Protein AF-A0A8R1IJ12-F1 (afdb_monomer_lite)

Sequence (100 aa):
MRITCNLRETVARVQKLIKNDFNIVTIDQFKINVKAGNGGPGLARYNGVGGTGGNVYFVAKPSMAFIDIKKELNSKMRIRAQNGDSSSKTSLLGSNGKHE

pLDDT: mean 88.58, std 6.25, range [62.44, 96.75]

Structure (mmCIF, N/CA/C/O backbone):
data_AF-A0A8R1IJ12-F1
#
_entry.id   AF-A0A8R1IJ12-F1
#
loop_
_atom_site.group_PDB
_atom_site.id
_atom_site.type_symbol
_atom_site.label_atom_id
_atom_site.label_alt_id
_atom_site.label_comp_id
_atom_site.label_asym_id
_atom_site.label_entity_id
_atom_site.label_seq_id
_atom_site.pdbx_PDB_ins_code
_atom_site.Cartn_x
_atom_site.Cartn_y
_atom_site.Cartn_z
_atom_site.occupancy
_atom_site.B_iso_or_equiv
_atom_site.auth_seq_id
_atom_site.auth_comp_id
_atom_site.auth_asym_id
_atom_site.auth_atom_id
_atom_site.pdbx_PDB_model_num
ATOM 1 N N . MET A 1 1 ? -25.405 -16.691 33.746 1.00 62.44 1 MET A N 1
ATOM 2 C CA . MET A 1 1 ? -24.194 -15.839 33.843 1.00 62.44 1 MET A CA 1
ATOM 3 C C . MET A 1 1 ? -23.304 -15.805 32.589 1.00 62.44 1 MET A C 1
ATOM 5 O O . MET A 1 1 ? -22.562 -14.849 32.444 1.00 62.44 1 MET A O 1
ATOM 9 N N . ARG A 1 2 ? -23.356 -16.775 31.657 1.00 68.31 2 ARG A N 1
ATOM 10 C CA . ARG A 1 2 ? -22.509 -16.753 30.436 1.00 68.31 2 ARG A CA 1
ATOM 11 C C . ARG A 1 2 ? -22.870 -15.652 29.426 1.00 68.31 2 ARG A C 1
ATOM 13 O O . ARG A 1 2 ? -21.983 -15.055 28.832 1.00 68.31 2 ARG A O 1
ATOM 20 N N . ILE A 1 3 ? -24.160 -15.349 29.273 1.00 70.75 3 ILE A N 1
ATOM 21 C CA . ILE A 1 3 ? -24.655 -14.353 28.304 1.00 70.75 3 ILE A CA 1
ATOM 22 C C . ILE A 1 3 ? -24.121 -12.950 28.634 1.00 70.75 3 ILE A C 1
ATOM 24 O O . ILE A 1 3 ? -23.655 -12.238 27.752 1.00 70.75 3 ILE A O 1
ATOM 28 N N . THR A 1 4 ? -24.104 -12.587 29.918 1.00 80.38 4 THR A N 1
ATOM 29 C CA . THR A 1 4 ? -23.571 -11.307 30.407 1.00 80.38 4 THR A CA 1
ATOM 30 C C . THR A 1 4 ? -22.064 -11.167 30.185 1.00 80.38 4 THR A C 1
ATOM 32 O O . THR A 1 4 ? -21.599 -10.079 29.860 1.00 80.38 4 THR A O 1
ATOM 35 N N . CYS A 1 5 ? -21.300 -12.256 30.309 1.00 78.25 5 CYS A N 1
ATOM 36 C CA . CYS A 1 5 ? -19.860 -12.255 30.037 1.00 78.25 5 CYS A CA 1
ATOM 37 C C . CYS A 1 5 ? -19.573 -12.050 28.544 1.00 78.25 5 CYS A C 1
ATOM 39 O O . CYS A 1 5 ? -18.817 -11.149 28.191 1.00 78.25 5 CYS A O 1
ATOM 41 N N . ASN A 1 6 ? -20.257 -12.800 27.673 1.00 85.75 6 ASN A N 1
ATOM 42 C CA . ASN A 1 6 ? -20.105 -12.676 26.219 1.00 85.75 6 ASN A CA 1
ATOM 43 C C . ASN A 1 6 ? -20.475 -11.274 25.720 1.00 85.75 6 ASN A C 1
ATOM 45 O O . ASN A 1 6 ? -19.791 -10.706 24.867 1.00 85.75 6 ASN A O 1
ATOM 49 N N . LEU A 1 7 ? -21.547 -10.694 26.265 1.00 85.50 7 LEU A N 1
ATOM 50 C CA . LEU A 1 7 ? -21.977 -9.348 25.902 1.00 85.50 7 LEU A CA 1
ATOM 51 C C . LEU A 1 7 ? -20.912 -8.311 26.287 1.00 85.50 7 LEU A C 1
ATOM 53 O O . LEU A 1 7 ? -20.554 -7.463 25.474 1.00 85.50 7 LEU A O 1
ATOM 57 N N . ARG A 1 8 ? -20.343 -8.429 27.493 1.00 87.12 8 ARG A N 1
ATOM 58 C CA . ARG A 1 8 ? -19.282 -7.539 27.985 1.00 87.12 8 ARG A CA 1
ATOM 59 C C . ARG A 1 8 ? -18.006 -7.638 27.147 1.00 87.12 8 ARG A C 1
ATOM 61 O O . ARG A 1 8 ? -17.422 -6.610 26.820 1.00 87.12 8 ARG A O 1
ATOM 68 N N . GLU A 1 9 ? -17.599 -8.845 26.760 1.00 87.81 9 GLU A N 1
ATOM 69 C CA . GLU A 1 9 ? -16.453 -9.057 25.864 1.00 87.81 9 GLU A CA 1
ATOM 70 C C . GLU A 1 9 ? -16.687 -8.462 24.473 1.00 87.81 9 GLU A C 1
ATOM 72 O O . GLU A 1 9 ? -15.787 -7.852 23.893 1.00 87.81 9 GLU A O 1
ATOM 77 N N . THR A 1 10 ? -17.906 -8.600 23.951 1.00 86.75 10 THR A N 1
ATOM 78 C CA . THR A 1 10 ? -18.280 -8.047 22.646 1.00 86.75 10 THR A CA 1
ATOM 79 C C . THR A 1 10 ? -18.238 -6.523 22.677 1.00 86.75 10 THR A C 1
ATOM 81 O O . THR A 1 10 ? -17.599 -5.917 21.821 1.00 86.75 10 THR A O 1
ATOM 84 N N . VAL A 1 11 ? -18.832 -5.900 23.700 1.00 87.56 11 VAL A N 1
ATOM 85 C CA . VAL A 1 11 ? -18.798 -4.442 23.894 1.00 87.56 11 VAL A CA 1
ATOM 86 C C . VAL A 1 11 ? -17.360 -3.941 24.028 1.00 87.56 11 VAL A C 1
ATOM 88 O O . VAL A 1 11 ? -16.985 -3.009 23.324 1.00 87.56 11 VAL A O 1
ATOM 91 N N . ALA A 1 12 ? -16.521 -4.607 24.828 1.00 86.06 12 ALA A N 1
ATOM 92 C CA . ALA A 1 12 ? -15.112 -4.240 24.971 1.00 86.06 12 ALA A CA 1
ATOM 93 C C . ALA A 1 12 ? -14.339 -4.349 23.644 1.00 86.06 12 ALA A C 1
ATOM 95 O O . ALA A 1 12 ? -13.499 -3.502 23.331 1.00 86.06 12 ALA A O 1
ATOM 96 N N . ARG A 1 13 ? -14.634 -5.370 22.827 1.00 85.81 13 ARG A N 1
ATOM 97 C CA . ARG A 1 13 ? -14.035 -5.530 21.495 1.00 85.81 13 ARG A CA 1
ATOM 98 C C . ARG A 1 13 ? -14.462 -4.403 20.552 1.00 85.81 13 ARG A C 1
ATOM 100 O O . ARG A 1 13 ? -13.611 -3.868 19.847 1.00 85.81 13 ARG A O 1
ATOM 107 N N . VAL A 1 14 ? -15.738 -4.019 20.560 1.00 85.88 14 VAL A N 1
ATOM 108 C CA . VAL A 1 14 ? -16.253 -2.912 19.736 1.00 85.88 14 VAL A CA 1
ATOM 109 C C . VAL A 1 14 ? -15.673 -1.571 20.193 1.00 85.88 14 VAL A C 1
ATOM 111 O O . VAL A 1 14 ? -15.139 -0.835 19.368 1.00 85.88 14 VAL A O 1
ATOM 114 N N . GLN A 1 15 ? -15.659 -1.288 21.498 1.00 86.88 15 GLN A N 1
ATOM 115 C CA . GLN A 1 15 ? -15.043 -0.077 22.056 1.00 86.88 15 GLN A CA 1
ATOM 116 C C . GLN A 1 15 ? -13.563 0.034 21.670 1.00 86.88 15 GLN A C 1
ATOM 118 O O . GLN A 1 15 ? -13.098 1.108 21.289 1.00 86.88 15 GLN A O 1
ATOM 123 N N . LYS A 1 16 ? -12.831 -1.089 21.668 1.00 85.69 16 LYS A N 1
ATOM 124 C CA . LYS A 1 16 ? -11.437 -1.143 21.207 1.00 85.69 16 LYS A CA 1
ATOM 125 C C . LYS A 1 16 ? -11.285 -0.806 19.718 1.00 85.69 16 LYS A C 1
ATOM 127 O O . LYS A 1 16 ? -10.305 -0.159 19.355 1.00 85.69 16 LYS A O 1
ATOM 132 N N . LEU A 1 17 ? -12.229 -1.222 18.869 1.00 84.31 17 LEU A N 1
ATOM 133 C CA . LEU A 1 17 ? -12.230 -0.917 17.431 1.00 84.31 17 LEU A CA 1
ATOM 134 C C . LEU A 1 17 ? -12.617 0.531 17.130 1.00 84.31 17 LEU A C 1
ATOM 136 O O . LEU A 1 17 ? -12.096 1.118 16.189 1.00 84.31 17 LEU A O 1
ATOM 140 N N . ILE A 1 18 ? -13.504 1.122 17.925 1.00 85.62 18 ILE A N 1
ATOM 141 C CA . ILE A 1 18 ? -13.885 2.532 17.774 1.00 85.62 18 ILE A CA 1
ATOM 142 C C . ILE A 1 18 ? -12.830 3.449 18.415 1.00 85.62 18 ILE A C 1
ATOM 144 O O . ILE A 1 18 ? -12.670 4.594 17.996 1.00 85.62 18 ILE A O 1
ATOM 148 N N . LYS A 1 19 ? -12.075 2.940 19.402 1.00 84.31 19 LYS A N 1
ATOM 149 C CA . LYS A 1 19 ? -11.212 3.719 20.306 1.00 84.31 19 LYS A CA 1
ATOM 150 C C . LYS A 1 19 ? -11.974 4.843 21.010 1.00 84.31 19 LYS A C 1
ATOM 152 O O . LYS A 1 19 ? -11.467 5.952 21.161 1.00 84.31 19 LYS A O 1
ATOM 157 N N . ASN A 1 20 ? -13.204 4.547 21.420 1.00 84.44 20 ASN A N 1
ATOM 158 C CA . ASN A 1 20 ? -14.051 5.457 22.177 1.00 84.44 20 ASN A CA 1
ATOM 159 C C . ASN A 1 20 ? -14.840 4.671 23.228 1.00 84.44 20 ASN A C 1
ATOM 161 O O . ASN A 1 20 ? -15.503 3.685 22.899 1.00 84.44 20 ASN A O 1
ATOM 165 N N . ASP A 1 21 ? -14.801 5.141 24.472 1.00 81.44 21 ASP A N 1
ATOM 166 C CA . ASP A 1 21 ? -15.470 4.500 25.606 1.00 81.44 21 ASP A CA 1
ATOM 167 C C . ASP A 1 21 ? -16.999 4.588 25.493 1.00 81.44 21 ASP A C 1
ATOM 169 O O . ASP A 1 21 ? -17.711 3.667 25.896 1.00 81.44 21 ASP A O 1
ATOM 173 N N . PHE A 1 22 ? -17.519 5.644 24.857 1.00 82.56 22 PHE A N 1
ATOM 174 C CA . PHE A 1 22 ? -18.961 5.861 24.677 1.00 82.56 22 PHE A CA 1
ATOM 175 C C . PHE A 1 22 ? -19.560 5.126 23.475 1.00 82.56 22 PHE A C 1
ATOM 177 O O . PHE A 1 22 ? -20.742 5.293 23.185 1.00 82.56 22 PHE A O 1
ATOM 184 N N . ASN A 1 23 ? -18.768 4.321 22.758 1.00 81.56 23 ASN A N 1
ATOM 185 C CA . ASN A 1 23 ? -19.214 3.587 21.570 1.00 81.56 23 ASN A CA 1
ATOM 186 C C . ASN A 1 23 ? -19.744 4.495 20.434 1.00 81.56 23 ASN A C 1
ATOM 188 O O . ASN A 1 23 ? -20.515 4.058 19.583 1.00 81.56 23 ASN A O 1
ATOM 192 N N . ILE A 1 24 ? -19.331 5.768 20.425 1.00 85.12 24 ILE A N 1
ATOM 193 C CA . ILE A 1 24 ? -19.695 6.750 19.400 1.00 85.12 24 ILE A CA 1
ATOM 194 C C . ILE A 1 24 ? -18.630 6.730 18.306 1.00 85.12 24 ILE A C 1
ATOM 196 O O . ILE A 1 24 ? -17.456 7.016 18.566 1.00 85.12 24 ILE A O 1
ATOM 200 N N . VAL A 1 25 ? -19.050 6.431 17.077 1.00 84.44 25 VAL A N 1
ATOM 201 C CA . VAL A 1 25 ? -18.194 6.502 15.889 1.00 84.44 25 VAL A CA 1
ATOM 202 C C . VAL A 1 25 ? -18.008 7.967 15.503 1.00 84.44 25 VAL A C 1
ATOM 204 O O . VAL A 1 25 ? -18.958 8.648 15.132 1.00 84.44 25 VAL A O 1
ATOM 207 N N . THR A 1 26 ? -16.778 8.463 15.612 1.00 84.81 26 THR A N 1
ATOM 208 C CA . THR A 1 26 ? -16.433 9.859 15.291 1.00 84.81 26 THR A CA 1
ATOM 209 C C . THR A 1 26 ? -15.985 10.036 13.844 1.00 84.81 26 THR A C 1
ATOM 211 O O . THR A 1 26 ? -16.202 11.088 13.250 1.00 84.81 26 THR A O 1
ATOM 214 N N . ILE A 1 27 ? -15.350 9.009 13.275 1.00 84.06 27 ILE A N 1
ATOM 215 C CA . ILE A 1 27 ? -14.849 8.987 11.903 1.00 84.06 27 ILE A CA 1
ATOM 216 C C . ILE A 1 27 ? -15.253 7.654 11.288 1.00 84.06 27 ILE A C 1
ATOM 218 O O . ILE A 1 27 ? -14.786 6.606 11.724 1.00 84.06 27 ILE A O 1
ATOM 222 N N . ASP A 1 28 ? -16.095 7.726 10.266 1.00 84.69 28 ASP A N 1
ATOM 223 C CA . ASP A 1 28 ? -16.574 6.565 9.508 1.00 84.69 28 ASP A CA 1
ATOM 224 C C . ASP A 1 28 ? -16.029 6.556 8.070 1.00 84.69 28 ASP A C 1
ATOM 226 O O . ASP A 1 28 ? -15.818 5.518 7.451 1.00 84.69 28 ASP A O 1
ATOM 230 N N . GLN A 1 29 ? -15.723 7.741 7.534 1.00 86.88 29 GLN A N 1
ATOM 231 C CA . GLN A 1 29 ? -15.293 7.902 6.151 1.00 86.88 29 GLN A CA 1
ATOM 232 C C . GLN A 1 29 ? -13.840 8.350 6.072 1.00 86.88 29 GLN A C 1
ATOM 234 O O . GLN A 1 29 ? -13.421 9.309 6.723 1.00 86.88 29 GLN A O 1
ATOM 239 N N . PHE A 1 30 ? -13.079 7.684 5.207 1.00 86.69 30 PHE A N 1
ATOM 240 C CA . PHE A 1 30 ? -11.706 8.054 4.901 1.00 86.69 30 PHE A CA 1
ATOM 241 C C . PHE A 1 30 ? -11.523 8.132 3.388 1.00 86.69 30 PHE A C 1
ATOM 243 O O . PHE A 1 30 ? -11.875 7.209 2.657 1.00 86.69 30 PHE A O 1
ATOM 250 N N . LYS A 1 31 ? -10.973 9.248 2.907 1.00 88.75 31 LYS A N 1
ATOM 251 C CA . LYS A 1 31 ? -10.696 9.456 1.484 1.00 88.75 31 LYS A CA 1
ATOM 252 C C . LYS A 1 31 ? -9.191 9.439 1.260 1.00 88.75 31 LYS A C 1
ATOM 254 O O . LYS A 1 31 ? -8.467 10.242 1.843 1.00 88.75 31 LYS A O 1
ATOM 259 N N . ILE A 1 32 ? -8.741 8.543 0.390 1.00 90.94 32 ILE A N 1
ATOM 260 C CA . ILE A 1 32 ? -7.344 8.420 -0.026 1.00 90.94 32 ILE A CA 1
ATOM 261 C C . ILE A 1 32 ? -7.244 8.548 -1.540 1.00 90.94 32 ILE A C 1
ATOM 263 O O . ILE A 1 32 ? -8.140 8.137 -2.274 1.00 90.94 32 ILE A O 1
ATOM 267 N N . ASN A 1 33 ? -6.151 9.139 -2.007 1.00 93.38 33 ASN A N 1
ATOM 268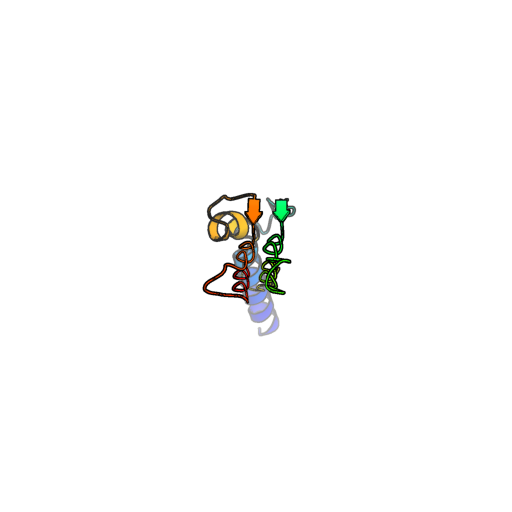 C CA . ASN A 1 33 ? -5.810 9.162 -3.419 1.00 93.38 33 ASN A CA 1
ATOM 269 C C . ASN A 1 33 ? -4.787 8.056 -3.677 1.00 93.38 33 ASN A C 1
ATOM 271 O O . ASN A 1 33 ? -3.685 8.080 -3.123 1.00 93.38 33 ASN A O 1
ATOM 275 N N . VAL A 1 34 ? -5.173 7.093 -4.505 1.00 94.31 34 VAL A N 1
ATOM 276 C CA . VAL A 1 34 ? -4.363 5.922 -4.817 1.00 94.31 34 VAL A CA 1
ATOM 277 C C . VAL A 1 34 ? -3.960 5.972 -6.280 1.00 94.31 34 VAL A C 1
ATOM 279 O O . VAL A 1 34 ? -4.790 6.235 -7.150 1.00 94.31 34 VAL A O 1
ATOM 282 N N . LYS A 1 35 ? -2.683 5.703 -6.557 1.00 95.31 35 LYS A N 1
ATOM 283 C CA . LYS A 1 35 ? -2.186 5.542 -7.921 1.00 95.31 35 LYS A CA 1
ATOM 284 C C . LYS A 1 35 ? -1.285 4.313 -8.021 1.00 95.31 35 LYS A C 1
ATOM 286 O O . LYS A 1 35 ? -0.318 4.196 -7.274 1.00 95.31 35 LYS A O 1
ATOM 291 N N . ALA A 1 36 ? -1.574 3.441 -8.982 1.00 95.88 36 ALA A N 1
ATOM 292 C CA . ALA A 1 36 ? -0.646 2.390 -9.381 1.00 95.88 36 ALA A CA 1
ATOM 293 C C . ALA A 1 36 ? 0.630 2.984 -10.006 1.00 95.88 36 ALA A C 1
ATOM 295 O O . ALA A 1 36 ? 0.660 4.145 -10.441 1.00 95.88 36 ALA A O 1
ATOM 296 N N . GLY A 1 37 ? 1.683 2.175 -10.043 1.00 96.06 37 GLY A N 1
ATOM 297 C CA . GLY A 1 37 ? 2.913 2.497 -10.740 1.00 96.06 37 GLY A CA 1
ATOM 298 C C . GLY A 1 37 ? 2.677 2.547 -12.244 1.00 96.06 37 GLY A C 1
ATOM 299 O O . GLY A 1 37 ? 1.916 1.756 -12.799 1.00 96.06 37 GLY A O 1
ATOM 300 N N . ASN A 1 38 ? 3.349 3.468 -12.923 1.00 96.31 38 ASN A N 1
ATOM 301 C CA . ASN A 1 38 ? 3.410 3.433 -14.377 1.00 96.31 38 ASN A CA 1
ATOM 302 C C . ASN A 1 38 ? 4.357 2.306 -14.822 1.00 96.31 38 ASN A C 1
ATOM 304 O O . ASN A 1 38 ? 5.340 2.020 -14.139 1.00 96.31 38 ASN A O 1
ATOM 308 N N . GLY A 1 39 ? 4.090 1.701 -15.980 1.00 95.88 39 GLY A N 1
ATOM 309 C CA . GLY A 1 39 ? 5.061 0.825 -16.635 1.00 95.88 39 GLY A CA 1
ATOM 310 C C . GLY A 1 39 ? 6.297 1.599 -17.096 1.00 95.88 39 GLY A C 1
ATOM 311 O O . GLY A 1 39 ? 6.206 2.781 -17.443 1.00 95.88 39 GLY A O 1
ATOM 312 N N . GLY A 1 40 ? 7.442 0.926 -17.087 1.00 95.56 40 GLY A N 1
ATOM 313 C CA . GLY A 1 40 ? 8.689 1.454 -17.613 1.00 95.56 40 GLY A CA 1
ATOM 314 C C . GLY A 1 40 ? 8.689 1.471 -19.146 1.00 95.56 40 GLY A C 1
ATOM 315 O O . GLY A 1 40 ? 8.073 0.609 -19.779 1.00 95.56 40 GLY A O 1
ATOM 316 N N . PRO A 1 41 ? 9.368 2.435 -19.784 1.00 94.06 41 PRO A N 1
ATOM 317 C CA . PRO A 1 41 ? 9.509 2.464 -21.232 1.00 94.06 41 PRO A CA 1
ATOM 318 C C . PRO A 1 41 ? 10.453 1.362 -21.737 1.00 94.06 41 PRO A C 1
ATOM 320 O O . PRO A 1 41 ? 11.517 1.101 -21.166 1.00 94.06 41 PRO A O 1
ATOM 323 N N . GLY A 1 42 ? 10.057 0.739 -22.846 1.00 94.00 42 GLY A N 1
ATOM 324 C CA . GLY A 1 42 ? 10.893 -0.176 -23.619 1.00 94.00 42 GLY A CA 1
ATOM 325 C C . GLY A 1 42 ? 11.915 0.550 -24.504 1.00 94.00 42 GLY A C 1
ATOM 326 O O . GLY A 1 42 ? 11.814 1.753 -24.749 1.00 94.00 42 GLY A O 1
ATOM 327 N N . LEU A 1 43 ? 12.884 -0.196 -25.032 1.00 94.06 43 LEU A N 1
ATOM 328 C CA . LEU A 1 43 ? 13.944 0.291 -25.911 1.00 94.06 43 LEU A CA 1
ATOM 329 C C . LEU A 1 43 ? 13.830 -0.412 -27.267 1.00 94.06 43 LEU A C 1
ATOM 331 O O . LEU A 1 43 ? 14.451 -1.448 -27.510 1.00 94.06 43 LEU A O 1
ATOM 335 N N . ALA A 1 44 ? 13.039 0.189 -28.162 1.00 92.06 44 ALA A N 1
ATOM 336 C CA . ALA A 1 44 ? 12.622 -0.404 -29.436 1.00 92.06 44 ALA A CA 1
ATOM 337 C C . ALA A 1 44 ? 13.786 -0.906 -30.305 1.00 92.06 44 ALA A C 1
ATOM 339 O O . ALA A 1 44 ? 13.703 -1.983 -30.882 1.00 92.06 44 ALA A O 1
ATOM 340 N N . ARG A 1 45 ? 14.908 -0.170 -30.347 1.00 93.31 45 ARG A N 1
ATOM 341 C CA . ARG A 1 45 ? 16.094 -0.546 -31.141 1.00 93.31 45 ARG A CA 1
ATOM 342 C C . ARG A 1 45 ? 16.649 -1.930 -30.778 1.00 93.31 45 ARG A C 1
ATOM 344 O O . ARG A 1 45 ? 17.249 -2.573 -31.632 1.00 93.31 45 ARG A O 1
ATOM 351 N N . TYR A 1 46 ? 16.481 -2.359 -29.530 1.00 91.06 46 TYR A N 1
ATOM 352 C CA . TYR A 1 46 ? 17.015 -3.623 -29.024 1.00 91.06 46 TYR A CA 1
ATOM 353 C C . TYR A 1 46 ? 15.912 -4.586 -28.565 1.00 91.06 46 TYR A C 1
ATOM 355 O O . TYR A 1 46 ? 16.198 -5.507 -27.807 1.00 91.06 46 TYR A O 1
ATOM 363 N N . ASN A 1 47 ? 14.658 -4.361 -28.981 1.00 90.94 47 ASN A N 1
ATOM 364 C CA . ASN A 1 47 ? 13.483 -5.083 -28.474 1.00 90.94 47 ASN A CA 1
ATOM 365 C C . ASN A 1 47 ? 13.409 -5.109 -26.934 1.00 90.94 47 ASN A C 1
ATOM 367 O O . ASN A 1 47 ? 12.925 -6.071 -26.343 1.00 90.94 47 ASN A O 1
ATOM 371 N N . GLY A 1 48 ? 13.915 -4.058 -26.279 1.00 93.25 48 GLY A N 1
ATOM 372 C CA . GLY A 1 48 ? 13.876 -3.946 -24.828 1.00 93.25 48 GLY A CA 1
ATOM 373 C C . GLY A 1 48 ? 12.449 -3.706 -24.343 1.00 93.25 48 GLY A C 1
ATOM 374 O O . GLY A 1 48 ? 11.738 -2.868 -24.902 1.00 93.25 48 GLY A O 1
ATOM 375 N N . VAL A 1 49 ? 12.041 -4.417 -23.297 1.00 95.44 49 VAL A N 1
ATOM 376 C CA . VAL A 1 49 ? 10.716 -4.328 -22.678 1.00 95.44 49 VAL A CA 1
ATOM 377 C C . VAL A 1 49 ? 10.882 -3.710 -21.297 1.00 95.44 49 VAL A C 1
ATOM 379 O O . VAL A 1 49 ? 11.654 -4.207 -20.480 1.00 95.44 49 VAL A O 1
ATOM 382 N N . GLY A 1 50 ? 10.187 -2.606 -21.033 1.00 95.12 50 GLY A N 1
ATOM 383 C CA . GLY A 1 50 ? 10.201 -1.987 -19.710 1.00 95.12 50 GLY A CA 1
ATOM 384 C C . GLY A 1 50 ? 9.406 -2.799 -18.687 1.00 95.12 50 GLY A C 1
ATOM 385 O O . GLY A 1 50 ? 8.534 -3.593 -19.042 1.00 95.12 50 GLY A O 1
ATOM 386 N N . GLY A 1 51 ? 9.723 -2.607 -17.410 1.00 95.88 51 GLY A N 1
ATOM 387 C CA . GLY A 1 51 ? 9.087 -3.349 -16.327 1.00 95.88 51 GLY A CA 1
ATOM 388 C C . GLY A 1 51 ? 7.643 -2.918 -16.091 1.00 95.88 51 GLY A C 1
ATOM 389 O O . GLY A 1 51 ? 7.243 -1.793 -16.402 1.00 95.88 51 GLY A O 1
ATOM 390 N N . THR A 1 52 ? 6.837 -3.791 -15.493 1.00 96.19 52 THR A N 1
ATOM 391 C CA . THR A 1 52 ? 5.465 -3.435 -15.113 1.00 96.19 52 THR A CA 1
ATOM 392 C C . THR A 1 52 ? 5.469 -2.499 -13.909 1.00 96.19 52 THR A C 1
ATOM 394 O O . THR A 1 52 ? 6.280 -2.655 -12.997 1.00 96.19 52 THR A O 1
ATOM 397 N N . GLY A 1 53 ? 4.536 -1.550 -13.864 1.00 96.12 53 GLY A N 1
ATOM 398 C CA . GLY A 1 53 ? 4.310 -0.744 -12.666 1.00 96.12 53 GLY A CA 1
ATOM 399 C C . GLY A 1 53 ? 3.745 -1.575 -11.513 1.00 96.12 53 GLY A C 1
ATOM 400 O O . GLY A 1 53 ? 3.079 -2.586 -11.733 1.00 96.12 53 GLY A O 1
ATOM 401 N N . GLY A 1 54 ? 4.018 -1.158 -10.279 1.00 96.75 54 GLY A N 1
ATOM 402 C CA . GLY A 1 54 ? 3.488 -1.815 -9.092 1.00 96.75 54 GLY A CA 1
ATOM 403 C C . GLY A 1 54 ? 1.985 -1.577 -8.903 1.00 96.75 54 GLY A C 1
ATOM 404 O O . GLY A 1 54 ? 1.448 -0.534 -9.281 1.00 96.75 54 GLY A O 1
ATOM 405 N N . ASN A 1 55 ? 1.310 -2.530 -8.263 1.00 96.12 55 ASN A N 1
ATOM 406 C CA . ASN A 1 55 ? -0.091 -2.419 -7.867 1.00 96.12 55 ASN A CA 1
ATOM 407 C C . ASN A 1 55 ? -0.223 -1.831 -6.461 1.00 96.12 55 ASN A C 1
ATOM 409 O O . ASN A 1 55 ? 0.725 -1.879 -5.677 1.00 96.12 55 ASN A O 1
ATOM 413 N N . VAL A 1 56 ? -1.414 -1.317 -6.151 1.00 95.19 56 VAL A N 1
ATOM 414 C CA . VAL A 1 56 ? -1.789 -0.944 -4.784 1.00 95.19 56 VAL A CA 1
ATOM 415 C C . VAL A 1 56 ? -2.884 -1.879 -4.296 1.00 95.19 56 VAL A C 1
ATOM 417 O O . VAL A 1 56 ? -3.885 -2.059 -4.994 1.00 95.19 56 VAL A O 1
ATOM 420 N N . TYR A 1 57 ? -2.714 -2.442 -3.103 1.00 93.88 57 TYR A N 1
ATOM 421 C CA . TYR A 1 57 ? -3.684 -3.347 -2.495 1.00 93.88 57 TYR A CA 1
ATOM 422 C C . TYR A 1 57 ? -4.326 -2.734 -1.253 1.00 93.88 57 TYR A C 1
ATOM 424 O O . TYR A 1 57 ? -3.689 -2.061 -0.448 1.00 93.88 57 TYR A O 1
ATOM 432 N N . PHE A 1 58 ? -5.613 -3.014 -1.068 1.00 89.94 58 PHE A N 1
ATOM 433 C CA . PHE A 1 58 ? -6.321 -2.690 0.162 1.00 89.94 58 PHE A CA 1
ATOM 434 C C . PHE A 1 58 ? -6.657 -3.985 0.897 1.00 89.94 58 PHE A C 1
ATOM 436 O O . PHE A 1 58 ? -7.463 -4.784 0.421 1.00 89.94 58 PHE A O 1
ATOM 443 N N . VAL A 1 59 ? -6.026 -4.198 2.053 1.00 90.44 59 VAL A N 1
ATOM 444 C CA . VAL A 1 59 ? -6.211 -5.406 2.865 1.00 90.44 59 VAL A CA 1
ATOM 445 C C . VAL A 1 59 ? -6.943 -5.049 4.151 1.00 90.44 59 VAL A C 1
ATOM 447 O O . VAL A 1 59 ? -6.424 -4.316 4.995 1.00 90.44 59 VAL A O 1
ATOM 450 N N . ALA A 1 60 ? -8.150 -5.590 4.315 1.00 87.19 60 ALA A N 1
ATOM 451 C CA . ALA A 1 60 ? -8.953 -5.377 5.510 1.00 87.19 60 ALA A CA 1
ATOM 452 C C . ALA A 1 60 ? -8.342 -6.111 6.715 1.00 87.19 60 ALA A C 1
ATOM 454 O O . ALA A 1 60 ? -8.135 -7.325 6.683 1.00 87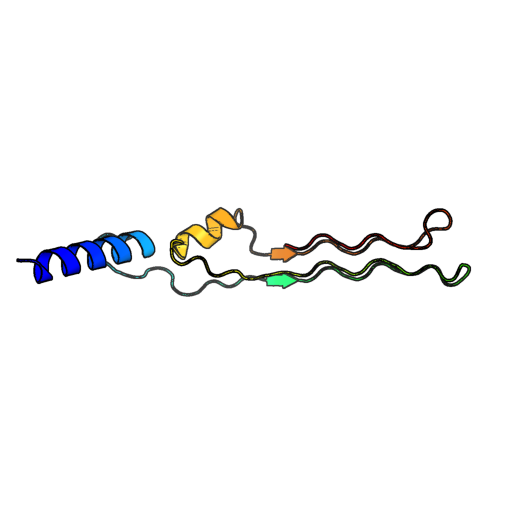.19 60 ALA A O 1
ATOM 455 N N . LYS A 1 61 ? -8.085 -5.374 7.800 1.00 88.12 61 LYS A N 1
ATOM 456 C CA . LYS A 1 61 ? -7.630 -5.928 9.081 1.00 88.12 61 LYS A CA 1
ATOM 457 C C . LYS A 1 61 ? -8.745 -5.763 10.119 1.00 88.12 61 LYS A C 1
ATOM 459 O O . LYS A 1 61 ? -9.031 -4.633 10.506 1.00 88.12 61 LYS A O 1
ATOM 464 N N . PRO A 1 62 ? -9.353 -6.851 10.623 1.00 83.44 62 PRO A N 1
ATOM 465 C CA . PRO A 1 62 ? -10.508 -6.768 11.522 1.00 83.44 62 PRO A CA 1
ATOM 466 C C . PRO A 1 62 ? -10.175 -6.192 12.904 1.00 83.44 62 PRO A C 1
ATOM 468 O O . PRO A 1 62 ? -11.076 -5.849 13.656 1.00 83.44 62 PRO A O 1
ATOM 471 N N . SER A 1 63 ? -8.893 -6.098 13.260 1.00 83.69 63 SER A N 1
ATOM 472 C CA . SER A 1 63 ? -8.416 -5.552 14.533 1.00 83.69 63 SER A CA 1
ATOM 473 C C . SER A 1 6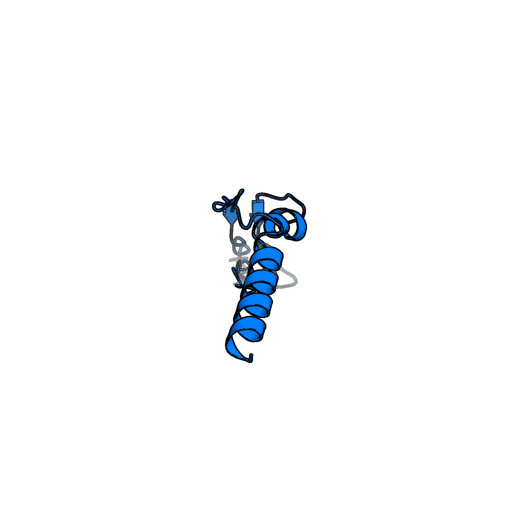3 ? -8.078 -4.059 14.484 1.00 83.69 63 SER A C 1
ATOM 475 O O . SER A 1 63 ? -7.596 -3.522 15.481 1.00 83.69 63 SER A O 1
ATOM 477 N N . MET A 1 64 ? -8.246 -3.406 13.332 1.00 85.44 64 MET A N 1
ATOM 478 C CA . MET A 1 64 ? -7.773 -2.047 13.094 1.00 85.44 64 MET A CA 1
ATO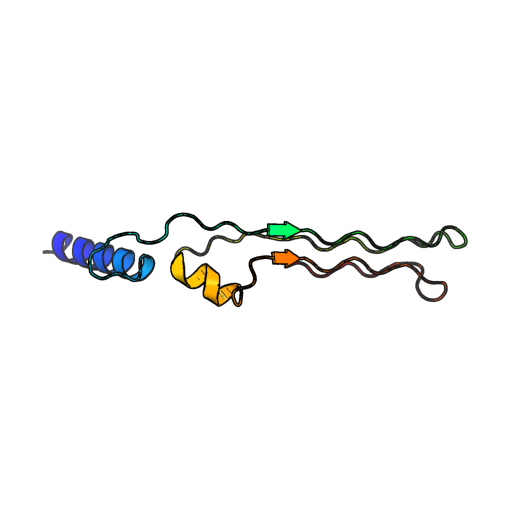M 479 C C . MET A 1 64 ? -8.913 -1.030 13.188 1.00 85.44 64 MET A C 1
ATOM 481 O O . MET A 1 64 ? -9.934 -1.168 12.520 1.00 85.44 64 MET A O 1
ATOM 485 N N . ALA A 1 65 ? -8.714 0.012 13.997 1.00 85.38 65 ALA A N 1
ATOM 486 C CA . ALA A 1 65 ? -9.640 1.132 14.107 1.00 85.38 65 ALA A CA 1
ATOM 487 C C . ALA A 1 65 ? -9.496 2.100 12.921 1.00 85.38 65 ALA A C 1
ATOM 489 O O . ALA A 1 65 ? -8.383 2.348 12.452 1.00 85.38 65 ALA A O 1
ATOM 490 N N . PHE A 1 66 ? -10.589 2.748 12.505 1.00 84.06 66 PHE A N 1
ATOM 491 C CA . PHE A 1 66 ? -10.565 3.761 11.434 1.00 84.06 66 PHE A CA 1
ATOM 492 C C . PHE A 1 66 ? -9.628 4.938 11.739 1.00 84.06 66 PHE A C 1
ATOM 494 O O . PHE A 1 66 ? -8.940 5.444 10.854 1.00 84.06 66 PHE A O 1
ATOM 501 N N . ILE A 1 67 ? -9.535 5.333 13.010 1.00 84.00 67 ILE A N 1
ATOM 502 C CA . ILE A 1 67 ? -8.644 6.408 13.472 1.00 84.00 67 ILE A CA 1
ATOM 503 C C . ILE A 1 67 ? -7.165 6.049 13.237 1.00 84.00 67 ILE A C 1
ATOM 505 O O . ILE A 1 67 ? -6.341 6.928 12.968 1.00 84.00 67 ILE A O 1
ATOM 509 N N . ASP A 1 68 ? -6.821 4.761 13.291 1.00 86.00 68 ASP A N 1
ATOM 510 C CA . ASP A 1 68 ? -5.446 4.295 13.112 1.00 86.00 68 ASP A CA 1
ATOM 511 C C . ASP A 1 68 ? -5.019 4.239 11.646 1.00 86.00 68 ASP A C 1
ATOM 513 O O . ASP A 1 68 ? -3.821 4.255 11.373 1.00 86.00 68 ASP A O 1
ATOM 517 N N . ILE A 1 69 ? -5.961 4.269 10.694 1.00 86.38 69 ILE A N 1
ATOM 518 C CA . ILE A 1 69 ? -5.659 4.288 9.251 1.00 86.38 69 ILE A CA 1
ATOM 519 C C . ILE A 1 69 ? -4.753 5.471 8.913 1.00 86.38 69 ILE A C 1
ATOM 521 O O . ILE A 1 69 ? -3.777 5.328 8.180 1.00 86.38 69 ILE A O 1
ATOM 525 N N . LYS A 1 70 ? -5.004 6.637 9.517 1.00 83.75 70 LYS A N 1
ATOM 526 C CA . LYS A 1 70 ? -4.159 7.820 9.319 1.00 83.75 70 LYS A CA 1
ATOM 527 C C . LYS A 1 70 ? -2.733 7.619 9.840 1.00 83.75 70 LYS A C 1
ATOM 529 O O . LYS A 1 70 ? -1.797 8.152 9.246 1.00 83.75 70 LYS A O 1
ATOM 534 N N . LYS A 1 71 ? -2.571 6.886 10.947 1.00 85.50 71 LYS A N 1
ATOM 535 C CA . LYS A 1 71 ? -1.263 6.609 11.556 1.00 85.50 71 LYS A CA 1
ATOM 536 C C . LYS A 1 71 ? -0.473 5.608 10.721 1.00 85.50 71 LYS A C 1
ATOM 538 O O . LYS A 1 71 ? 0.667 5.902 10.389 1.00 85.50 71 LYS A O 1
ATOM 543 N N . GLU A 1 72 ? -1.097 4.505 10.315 1.00 85.19 72 GLU A N 1
ATOM 544 C CA . GLU A 1 72 ? -0.478 3.495 9.439 1.00 85.19 72 GLU A CA 1
ATOM 545 C C . GLU A 1 72 ? -0.042 4.093 8.097 1.00 85.19 72 GLU A C 1
ATOM 547 O O . GLU A 1 72 ? 1.051 3.826 7.608 1.00 85.19 72 GLU A O 1
ATOM 552 N N . LEU A 1 73 ? -0.848 4.995 7.531 1.00 84.12 73 LEU A N 1
ATOM 553 C CA . LEU A 1 73 ? -0.500 5.696 6.295 1.00 84.12 73 LEU A CA 1
ATOM 554 C C . LEU A 1 73 ? 0.505 6.844 6.500 1.00 84.12 73 LEU A C 1
ATOM 556 O O . LEU A 1 73 ? 0.749 7.608 5.567 1.00 84.12 73 LEU A O 1
ATOM 560 N N . ASN A 1 74 ? 1.091 7.015 7.692 1.00 82.56 74 ASN A N 1
ATOM 561 C CA . ASN A 1 74 ? 2.009 8.115 8.024 1.00 82.56 74 ASN A CA 1
ATOM 562 C C . ASN A 1 74 ? 1.446 9.504 7.665 1.00 82.56 74 ASN A C 1
ATOM 564 O O . ASN A 1 74 ? 2.161 10.388 7.196 1.00 82.56 74 ASN A O 1
ATOM 568 N N . SER A 1 75 ? 0.131 9.691 7.824 1.00 78.69 75 SER A N 1
ATOM 569 C CA . SER A 1 75 ? -0.626 10.873 7.380 1.00 78.69 75 SER A CA 1
ATOM 570 C C . SER A 1 75 ? -0.536 11.196 5.880 1.00 78.69 75 SER A C 1
ATOM 572 O O . SER A 1 75 ? -1.019 12.244 5.445 1.00 78.69 75 SER A O 1
ATOM 574 N N . LYS A 1 76 ? 0.021 10.302 5.055 1.00 80.31 76 LYS A N 1
ATOM 575 C CA . LYS A 1 76 ? 0.039 10.453 3.603 1.00 80.31 76 LYS A CA 1
ATOM 576 C C . LYS A 1 76 ? -1.335 10.087 3.055 1.00 80.31 76 LYS A C 1
ATOM 578 O O . LYS A 1 76 ? -1.733 8.931 3.019 1.00 80.31 76 LYS A O 1
ATOM 583 N N . MET A 1 77 ? -2.048 11.089 2.552 1.00 81.50 77 MET A N 1
ATOM 584 C CA . MET A 1 77 ? -3.305 10.891 1.814 1.00 81.50 77 MET A CA 1
ATOM 585 C C . MET A 1 77 ? -3.089 10.424 0.364 1.00 81.50 77 MET A C 1
ATOM 587 O O . MET A 1 77 ? -4.054 10.260 -0.382 1.00 81.50 77 MET A O 1
ATOM 591 N N . ARG A 1 78 ? -1.830 10.258 -0.059 1.00 90.12 78 ARG A N 1
ATOM 592 C CA . ARG A 1 78 ? -1.438 9.846 -1.409 1.00 90.12 78 ARG A CA 1
ATOM 593 C C . ARG A 1 78 ? -0.594 8.581 -1.320 1.00 90.12 78 ARG A C 1
ATOM 595 O O . ARG A 1 78 ? 0.545 8.653 -0.867 1.00 90.12 78 ARG A O 1
ATOM 602 N N . ILE A 1 79 ? -1.148 7.467 -1.781 1.00 91.75 79 ILE A N 1
ATOM 603 C CA . ILE A 1 79 ? -0.466 6.173 -1.862 1.00 91.75 79 ILE A CA 1
ATOM 604 C C . ILE A 1 79 ? -0.107 5.944 -3.325 1.00 91.75 79 ILE A C 1
ATOM 606 O O . ILE A 1 79 ? -0.964 6.057 -4.206 1.00 91.75 79 ILE A O 1
ATOM 610 N N . ARG A 1 80 ? 1.173 5.694 -3.595 1.00 93.12 80 ARG A N 1
ATOM 611 C CA . ARG A 1 80 ? 1.676 5.479 -4.951 1.00 93.12 80 ARG A CA 1
ATOM 612 C C . ARG A 1 80 ? 2.582 4.269 -4.966 1.00 93.12 80 ARG A C 1
ATOM 614 O O . ARG A 1 80 ? 3.600 4.293 -4.284 1.00 93.12 80 ARG A O 1
ATOM 621 N N . ALA A 1 81 ? 2.224 3.277 -5.769 1.00 95.06 81 ALA A N 1
ATOM 622 C CA . ALA A 1 81 ? 3.109 2.156 -6.036 1.00 95.06 81 ALA A CA 1
ATOM 623 C C . ALA A 1 81 ? 4.298 2.587 -6.904 1.00 95.06 81 ALA A C 1
ATOM 625 O O . ALA A 1 81 ? 4.258 3.614 -7.594 1.00 95.06 81 ALA A O 1
ATOM 626 N N . GLN A 1 82 ? 5.375 1.808 -6.849 1.00 96.25 82 GLN A N 1
ATOM 627 C CA . GLN A 1 82 ? 6.598 2.111 -7.578 1.00 96.25 82 GLN A CA 1
ATOM 628 C C . GLN A 1 82 ? 6.373 1.947 -9.087 1.00 96.25 82 GLN A C 1
ATOM 630 O O . GLN A 1 82 ? 5.681 1.031 -9.533 1.00 96.25 82 GLN A O 1
ATOM 635 N N . ASN A 1 83 ? 6.973 2.825 -9.888 1.00 96.31 83 ASN A N 1
ATOM 636 C CA . ASN A 1 83 ? 6.986 2.652 -11.339 1.00 96.31 83 ASN A CA 1
ATOM 637 C C . ASN A 1 83 ? 7.887 1.471 -11.730 1.00 96.31 83 ASN A C 1
ATOM 639 O O . ASN A 1 83 ? 8.836 1.156 -11.016 1.00 96.31 83 ASN A O 1
ATOM 643 N N . GLY A 1 84 ? 7.593 0.843 -12.864 1.00 95.62 84 GLY A N 1
ATOM 644 C CA . GLY A 1 84 ? 8.510 -0.101 -13.489 1.00 95.62 84 GLY A CA 1
ATOM 645 C C . GLY A 1 84 ? 9.715 0.627 -14.079 1.00 95.62 84 GLY A C 1
ATOM 646 O O . GLY A 1 84 ? 9.608 1.779 -14.511 1.00 95.62 84 GLY A O 1
ATOM 647 N N . ASP A 1 85 ? 10.857 -0.048 -14.103 1.00 94.75 85 ASP A N 1
ATOM 648 C CA . ASP A 1 85 ? 12.092 0.523 -14.629 1.00 94.75 85 ASP A CA 1
ATOM 649 C C . ASP A 1 85 ? 12.123 0.490 -16.161 1.00 94.75 85 ASP A C 1
ATOM 651 O O . ASP A 1 85 ? 11.572 -0.403 -16.816 1.00 94.75 85 ASP A O 1
ATOM 655 N N . SER A 1 86 ? 12.806 1.473 -16.743 1.00 93.38 86 SER A N 1
ATOM 656 C CA . SER A 1 86 ? 13.083 1.531 -18.177 1.00 93.38 86 SER A CA 1
ATOM 657 C C . SER A 1 86 ? 14.052 0.425 -18.593 1.00 93.38 86 SER A C 1
ATOM 659 O O . SER A 1 86 ? 15.037 0.166 -17.901 1.00 93.38 86 SER A O 1
ATOM 661 N N . SER A 1 87 ? 13.851 -0.160 -19.772 1.00 92.62 87 SER A N 1
ATOM 662 C CA . SER A 1 87 ? 14.888 -1.006 -20.374 1.00 92.62 87 SER A CA 1
ATOM 663 C C . SER A 1 87 ? 16.059 -0.156 -20.886 1.00 92.62 87 SER A C 1
ATOM 665 O O . SER A 1 87 ? 15.863 0.950 -21.397 1.00 92.62 87 SER A O 1
ATOM 667 N N . SER A 1 88 ? 17.276 -0.678 -20.783 1.00 90.44 88 SER A N 1
ATOM 668 C CA . SER A 1 88 ? 18.516 -0.036 -21.221 1.00 90.44 88 SER A CA 1
ATOM 669 C C . SER A 1 88 ? 19.312 -0.956 -22.151 1.00 90.44 88 SER A C 1
ATOM 671 O O . SER A 1 88 ? 18.984 -2.126 -22.336 1.00 90.44 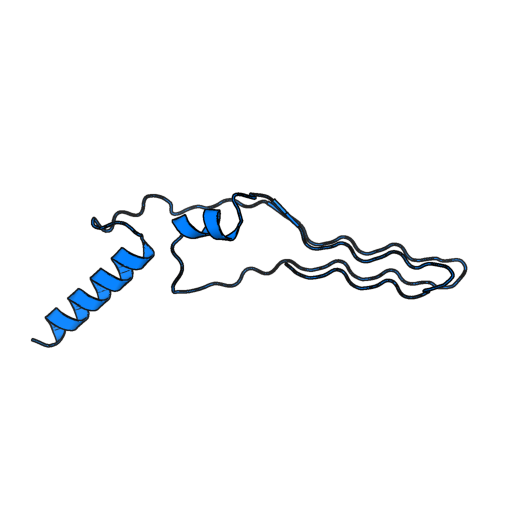88 SER A O 1
ATOM 673 N N . LYS A 1 89 ? 20.397 -0.445 -22.743 1.00 87.44 89 LYS A N 1
ATOM 674 C CA . LYS A 1 89 ? 21.278 -1.258 -23.600 1.00 87.44 89 LYS A CA 1
ATOM 675 C C . LYS A 1 89 ? 21.948 -2.407 -22.831 1.00 87.44 89 LYS A C 1
ATOM 677 O O . LYS A 1 89 ? 22.286 -3.419 -23.433 1.00 87.44 89 LYS A O 1
ATOM 682 N N . THR A 1 90 ? 22.157 -2.237 -21.525 1.00 88.19 90 THR A N 1
ATOM 683 C CA . THR A 1 90 ? 22.759 -3.251 -20.649 1.00 88.19 90 THR A CA 1
ATOM 684 C C . THR A 1 90 ? 21.720 -4.179 -20.023 1.00 88.19 90 THR A C 1
ATOM 686 O O . THR A 1 90 ? 22.047 -5.326 -19.745 1.00 88.19 90 THR A O 1
ATOM 689 N N . SER A 1 91 ? 20.476 -3.720 -19.843 1.00 86.44 91 SER A N 1
ATOM 690 C CA . S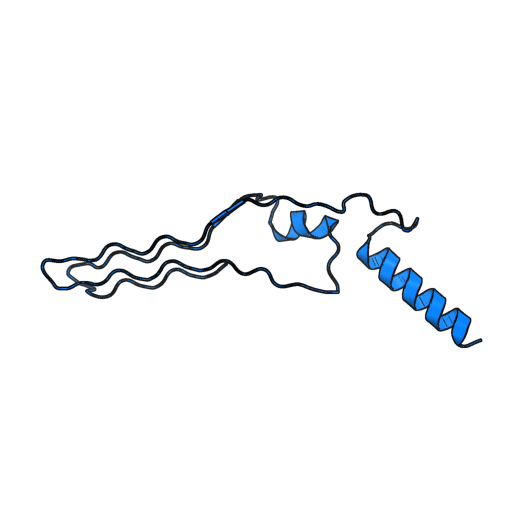ER A 1 91 ? 19.356 -4.529 -19.351 1.00 86.44 91 SER A CA 1
ATOM 691 C C . SER A 1 91 ? 18.139 -4.357 -20.249 1.00 86.44 91 SER A C 1
ATOM 693 O O . SER A 1 91 ? 17.375 -3.400 -20.114 1.00 86.44 91 SER A O 1
ATOM 695 N N . LEU A 1 92 ? 17.947 -5.301 -21.170 1.00 89.31 92 LEU A N 1
ATOM 696 C CA . LEU A 1 92 ? 16.828 -5.270 -22.116 1.00 89.31 92 LEU A CA 1
ATOM 697 C C . LEU A 1 92 ? 15.472 -5.490 -21.437 1.00 89.31 92 LEU A C 1
ATOM 699 O O . LEU A 1 92 ? 14.456 -5.085 -21.991 1.00 89.31 92 LEU A O 1
ATOM 703 N N . LEU A 1 93 ? 15.452 -6.090 -20.245 1.00 91.75 93 LEU A N 1
ATOM 704 C CA . LEU A 1 93 ? 14.257 -6.217 -19.419 1.00 91.75 93 LEU A CA 1
ATOM 705 C C . LEU A 1 93 ? 14.317 -5.191 -18.280 1.00 91.75 93 LEU A C 1
ATOM 707 O O . LEU A 1 93 ? 15.292 -5.156 -17.526 1.00 91.75 93 LEU A O 1
ATOM 711 N N . GLY A 1 94 ? 13.295 -4.348 -18.168 1.00 91.75 94 GLY A N 1
ATOM 712 C CA . GLY A 1 94 ? 13.121 -3.461 -17.023 1.00 91.75 94 GLY A CA 1
ATOM 713 C C . GLY A 1 94 ? 12.592 -4.219 -15.804 1.00 91.75 94 GLY A C 1
ATOM 714 O O . GLY A 1 94 ? 11.781 -5.137 -15.934 1.00 91.75 94 GLY A O 1
ATOM 715 N N . SER A 1 95 ? 13.038 -3.833 -14.612 1.00 94.25 95 SER A N 1
ATOM 716 C CA . SER A 1 95 ? 12.556 -4.409 -13.354 1.00 94.25 95 SER A CA 1
ATOM 717 C C . SER A 1 95 ? 11.118 -3.986 -13.061 1.00 94.25 95 SER A C 1
ATOM 719 O O . SER A 1 95 ? 10.722 -2.843 -13.309 1.00 94.25 95 SER A O 1
ATOM 721 N N . ASN A 1 96 ? 10.336 -4.893 -12.481 1.00 94.69 96 ASN A N 1
ATOM 722 C CA . ASN A 1 96 ? 8.972 -4.589 -12.062 1.00 94.69 96 ASN A CA 1
ATOM 723 C C . ASN A 1 96 ? 8.969 -3.688 -10.822 1.00 94.69 96 ASN A C 1
ATOM 725 O O . ASN A 1 96 ? 9.739 -3.895 -9.884 1.00 94.69 96 ASN A O 1
ATOM 729 N N . GLY A 1 97 ? 8.061 -2.714 -10.807 1.00 94.50 97 GLY A N 1
ATOM 730 C CA . GLY A 1 97 ? 7.850 -1.834 -9.668 1.00 94.50 97 GLY A CA 1
ATOM 731 C C . GLY A 1 97 ? 7.273 -2.591 -8.471 1.00 94.50 97 GLY A C 1
ATOM 732 O O . GLY A 1 97 ? 6.361 -3.413 -8.605 1.00 94.50 97 GLY A O 1
ATOM 733 N N . LYS A 1 98 ? 7.782 -2.287 -7.276 1.00 95.94 98 LYS A N 1
ATOM 734 C CA . LYS A 1 98 ? 7.268 -2.807 -6.011 1.00 95.94 98 LYS A CA 1
ATOM 735 C C . LYS A 1 98 ? 5.813 -2.386 -5.766 1.00 95.94 98 LYS A C 1
ATOM 737 O O . LYS A 1 98 ? 5.403 -1.260 -6.062 1.00 95.94 98 LYS A O 1
ATOM 742 N N . HIS A 1 99 ? 5.044 -3.325 -5.225 1.00 93.81 99 HIS A N 1
ATOM 743 C CA . HIS A 1 99 ? 3.664 -3.120 -4.793 1.00 93.81 99 HIS A CA 1
ATOM 744 C C . HIS A 1 99 ? 3.588 -2.399 -3.446 1.00 93.81 99 HIS A C 1
ATOM 746 O O . HIS A 1 99 ? 4.495 -2.539 -2.622 1.00 93.81 99 HIS A O 1
ATOM 752 N N . GLU A 1 100 ? 2.482 -1.691 -3.227 1.00 86.75 100 GLU A N 1
ATOM 753 C CA . GLU A 1 100 ? 2.167 -0.973 -1.983 1.00 86.75 100 GLU A CA 1
ATOM 754 C C . GLU A 1 100 ? 0.824 -1.411 -1.385 1.00 86.75 100 GLU A C 1
ATOM 756 O O . GLU A 1 100 ? -0.083 -1.806 -2.157 1.00 86.75 100 GLU A O 1
#

InterPro domains:
  IPR006169 GTP1/OBG domain [PF01018] (27-99)
  IPR006169 GTP1/OBG domain [PS51883] (24-100)
  IPR036726 GTP1/OBG domain superfamily [G3DSA:2.70.210.12] (23-100)
  IPR036726 GTP1/OBG domain superfamily [SSF82051] (27-99)

Radius of gyration: 22.27 Å; chains: 1; bounding box: 47×28×65 Å

Organism: Caenorhabditis japonica (NCBI:txid281687)

Secondary structure (DSSP, 8-state):
-HHHHHHHHHHHHHHHHHT-TT---S------EEEPPPPPPPBGGGTBBPPPPPP------TT--HHHHHHHTTT-SEEEPPPPPPP-SS-SBPPPPPP-

Foldseek 3Di:
DVVVVVVVVVLVQQCQQCVHPVSDNPDDDDAAAEEWAAWAAADVVVLAGWAATAEEDDDDDSNHHPVCVCVVCVVHSYHYWHHWHYADPVRSYTHYTYYD